Protein AF-A0A227J5F2-F1 (afdb_monomer)

Solvent-accessible surface area (backbone atoms only — not comparable to full-atom values): 7438 Å² total; per-residue (Å²): 90,59,88,78,66,76,40,94,78,80,90,76,58,46,24,63,46,44,54,43,28,73,79,34,73,85,58,79,86,76,81,52,94,84,33,39,87,37,82,82,90,75,93,79,80,63,89,84,54,90,52,57,71,57,52,52,52,48,53,56,53,54,69,33,40,68,48,22,30,45,45,26,74,76,44,28,42,64,47,95,41,67,66,6,45,70,70,44,56,69,70,61,63,66,28,53,66,42,43,61,49,78,65,53,60,68,47,27,47,68,79,70,89,76,60,76,89,67,67,126

Organism: Vibrio parahaemolyticus (NCBI:txid670)

Sequence (120 aa):
PYVSGETSVGMQWNGNAFQGQVEMPELKFVMPEEGAVLWMDNFTIPSGSKNKTLAHKFINFMYQSENQAEIVTSLGYASATNAGRDKLPEELKNNRTIFPSSEDMKKGEFINDVGAETLA

Structure (mmCIF, N/CA/C/O backbone):
data_AF-A0A227J5F2-F1
#
_entry.id   AF-A0A227J5F2-F1
#
loop_
_atom_site.group_PDB
_atom_site.id
_atom_site.type_symbol
_atom_site.label_atom_id
_atom_site.label_alt_id
_atom_site.label_comp_id
_atom_site.label_asym_id
_atom_site.label_entity_id
_atom_site.label_seq_id
_atom_site.pdbx_PDB_ins_code
_atom_site.Cartn_x
_atom_site.Cartn_y
_atom_site.Cartn_z
_atom_site.occupancy
_atom_site.B_iso_or_equiv
_atom_site.auth_seq_id
_atom_site.auth_comp_id
_atom_site.auth_asym_id
_atom_site.auth_atom_id
_atom_site.pdbx_PDB_model_num
ATOM 1 N N . PRO A 1 1 ? -2.365 -16.330 -10.638 1.00 84.62 1 PRO A N 1
ATOM 2 C CA . PRO A 1 1 ? -2.316 -16.568 -12.096 1.00 84.62 1 PRO A CA 1
ATOM 3 C C . PRO A 1 1 ? -0.936 -16.301 -12.728 1.00 84.62 1 PRO A C 1
ATOM 5 O O . PRO A 1 1 ? -0.551 -17.038 -13.625 1.00 84.62 1 PRO A O 1
ATOM 8 N N . TYR A 1 2 ? -0.186 -15.280 -12.281 1.00 94.56 2 TYR A N 1
ATOM 9 C CA . TYR A 1 2 ? 1.148 -14.984 -12.831 1.00 94.56 2 TYR A CA 1
ATOM 10 C C . TYR A 1 2 ? 2.201 -16.015 -12.393 1.00 94.56 2 TYR A C 1
ATOM 12 O O . TYR A 1 2 ? 2.802 -16.662 -13.239 1.00 94.56 2 TYR A O 1
ATOM 20 N N . VAL A 1 3 ? 2.355 -16.238 -11.079 1.00 94.69 3 VAL A N 1
ATOM 21 C CA . VAL A 1 3 ? 3.319 -17.210 -10.515 1.00 94.69 3 VAL A CA 1
ATOM 22 C C . VAL A 1 3 ? 3.021 -18.650 -10.957 1.00 94.69 3 VAL A C 1
ATOM 24 O O . VAL A 1 3 ? 3.930 -19.433 -11.201 1.00 94.69 3 VAL A O 1
ATOM 27 N N . SER A 1 4 ? 1.741 -19.000 -11.121 1.00 94.56 4 SER A N 1
ATOM 28 C CA . SER A 1 4 ? 1.310 -20.311 -11.626 1.00 94.56 4 SER A CA 1
ATOM 29 C C . SER A 1 4 ? 1.532 -20.503 -13.134 1.00 94.56 4 SER A C 1
ATOM 31 O O . SER A 1 4 ? 1.317 -21.603 -13.636 1.00 94.56 4 SER A O 1
ATOM 33 N N . GLY A 1 5 ? 1.927 -19.458 -13.871 1.00 94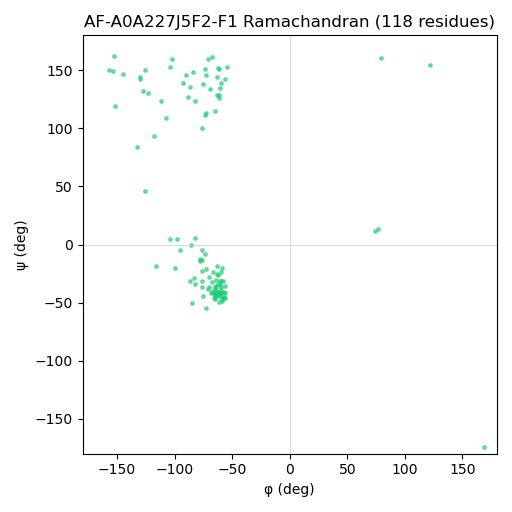.25 5 GLY A N 1
ATOM 34 C CA . GLY A 1 5 ? 2.116 -19.511 -15.323 1.00 94.25 5 GLY A CA 1
ATOM 35 C C . GLY A 1 5 ? 0.819 -19.550 -16.143 1.00 94.25 5 GLY A C 1
ATOM 36 O O . GLY A 1 5 ? 0.864 -19.795 -17.345 1.00 94.25 5 GLY A O 1
ATOM 37 N N . GLU A 1 6 ? -0.339 -19.300 -15.529 1.00 96.12 6 GLU A N 1
ATOM 38 C CA . GLU A 1 6 ? -1.648 -19.303 -16.206 1.00 96.12 6 GLU A CA 1
ATOM 39 C C . GLU A 1 6 ? -1.881 -18.040 -17.049 1.00 96.12 6 GLU A C 1
ATOM 41 O O . GLU A 1 6 ? -2.698 -18.045 -17.967 1.00 96.12 6 GLU A O 1
ATOM 46 N N . THR A 1 7 ? -1.183 -16.944 -16.738 1.00 95.06 7 THR A N 1
ATOM 47 C CA . THR A 1 7 ? -1.206 -15.710 -17.530 1.00 95.06 7 THR A CA 1
ATOM 48 C C . THR A 1 7 ? 0.155 -15.021 -17.526 1.00 95.06 7 THR A C 1
ATOM 50 O O . THR A 1 7 ? 0.879 -15.055 -16.531 1.00 95.06 7 THR A O 1
ATOM 53 N N .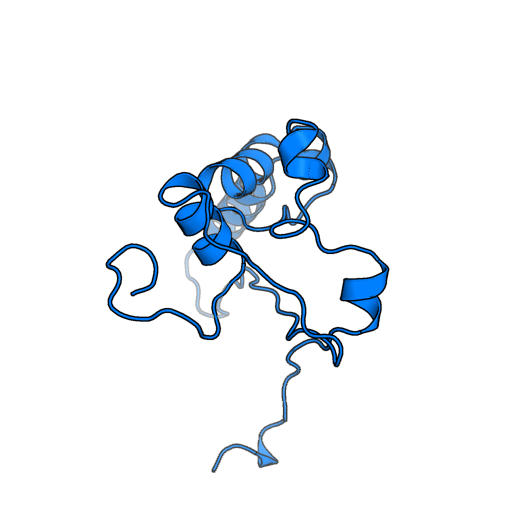 SER A 1 8 ? 0.490 -14.360 -18.635 1.00 94.25 8 SER A N 1
ATOM 54 C CA . SER A 1 8 ? 1.771 -13.666 -18.820 1.00 94.25 8 SER A CA 1
ATOM 55 C C . SER A 1 8 ? 1.691 -12.153 -18.600 1.00 94.25 8 SER A C 1
ATOM 57 O O . SER A 1 8 ? 2.717 -11.518 -18.380 1.00 94.25 8 SER A O 1
ATOM 59 N N . VAL A 1 9 ? 0.496 -11.559 -18.679 1.00 96.75 9 VAL A N 1
ATOM 60 C CA . VAL A 1 9 ? 0.289 -10.109 -18.547 1.00 96.75 9 VAL A CA 1
ATOM 61 C C . VAL A 1 9 ? -1.120 -9.815 -18.044 1.00 96.75 9 VAL A C 1
ATOM 63 O O . VAL A 1 9 ? -2.060 -10.563 -18.313 1.00 96.75 9 VAL A O 1
ATOM 66 N N . GLY A 1 10 ? -1.270 -8.725 -17.300 1.00 95.88 10 GLY A N 1
ATOM 67 C CA . GLY A 1 10 ? -2.562 -8.252 -16.829 1.00 95.88 10 GLY A CA 1
ATOM 68 C C . GLY A 1 10 ? -2.417 -7.163 -15.776 1.00 95.88 10 GLY A C 1
ATOM 69 O O . GLY A 1 10 ? -1.317 -6.697 -15.480 1.00 95.88 10 GLY A O 1
ATOM 70 N N . MET A 1 11 ? -3.552 -6.762 -15.212 1.00 96.69 11 MET A N 1
ATOM 71 C CA . MET A 1 11 ? -3.600 -5.808 -14.109 1.00 96.69 11 MET A CA 1
ATOM 72 C C . MET A 1 11 ? -3.391 -6.526 -12.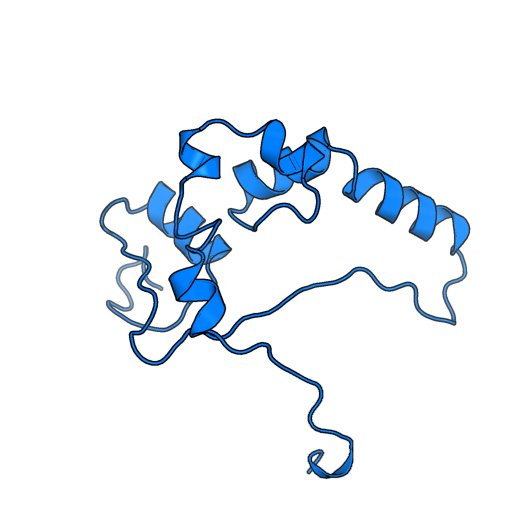773 1.00 96.69 11 MET A C 1
ATOM 74 O O . MET A 1 11 ? -3.768 -7.691 -12.607 1.00 96.69 11 MET A O 1
ATOM 78 N N . GLN A 1 12 ? -2.786 -5.831 -11.814 1.00 95.94 12 GLN A N 1
ATOM 79 C CA . GLN A 1 12 ? -2.613 -6.330 -10.454 1.00 95.94 12 GLN A CA 1
ATOM 80 C C . GLN A 1 12 ? -2.433 -5.165 -9.475 1.00 95.94 12 GLN A C 1
ATOM 82 O O . GLN A 1 12 ? -1.890 -4.127 -9.849 1.00 95.94 12 GLN A O 1
ATOM 87 N N . TRP A 1 13 ? -2.860 -5.338 -8.224 1.00 96.88 13 TRP A N 1
ATOM 88 C CA . TRP A 1 13 ? -2.513 -4.417 -7.145 1.00 96.88 13 TRP A CA 1
ATOM 89 C C . TRP A 1 13 ? -1.054 -4.579 -6.736 1.00 96.88 13 TRP A C 1
ATOM 91 O O . TRP A 1 13 ? -0.490 -5.674 -6.756 1.00 96.88 13 TRP A O 1
ATOM 101 N N . ASN A 1 14 ? -0.434 -3.473 -6.345 1.00 96.38 14 ASN A N 1
ATOM 102 C CA . ASN A 1 14 ? 1.004 -3.419 -6.139 1.00 96.38 14 ASN A CA 1
ATOM 103 C C . ASN A 1 14 ? 1.500 -4.332 -5.002 1.00 96.38 14 ASN A C 1
ATOM 105 O O . ASN A 1 14 ? 2.550 -4.942 -5.162 1.00 96.38 14 ASN A O 1
ATOM 109 N N . GLY A 1 15 ? 0.748 -4.506 -3.908 1.00 96.31 15 GLY A N 1
ATOM 110 C CA . GLY A 1 15 ? 1.132 -5.437 -2.837 1.00 96.31 15 GLY A CA 1
ATOM 111 C C . GLY A 1 15 ? 1.142 -6.900 -3.298 1.00 96.31 15 GLY A C 1
ATOM 112 O O . GLY A 1 15 ? 2.103 -7.628 -3.061 1.00 96.31 15 GLY A O 1
ATOM 113 N N . ASN A 1 16 ? 0.132 -7.323 -4.066 1.00 96.06 16 ASN A N 1
ATOM 114 C CA . ASN A 1 16 ? 0.112 -8.653 -4.687 1.00 96.06 16 ASN A CA 1
ATOM 115 C C . ASN A 1 16 ? 1.233 -8.825 -5.721 1.00 96.06 16 ASN A C 1
ATOM 117 O O . ASN A 1 16 ? 1.803 -9.909 -5.833 1.00 96.06 16 ASN A O 1
ATOM 121 N N . ALA A 1 17 ? 1.555 -7.771 -6.477 1.00 96.25 17 ALA A N 1
ATOM 122 C CA . ALA A 1 17 ? 2.686 -7.789 -7.397 1.00 96.25 17 ALA A CA 1
ATOM 123 C C . ALA A 1 17 ? 4.016 -7.926 -6.642 1.00 96.25 17 ALA A C 1
ATOM 125 O O . ALA A 1 17 ? 4.835 -8.746 -7.036 1.00 96.25 17 ALA A O 1
ATOM 126 N N . PHE A 1 18 ? 4.201 -7.201 -5.535 1.00 96.62 18 PHE A N 1
ATOM 127 C CA . PHE A 1 18 ? 5.377 -7.314 -4.672 1.00 96.62 18 PHE A CA 1
ATOM 128 C C . PHE A 1 18 ? 5.544 -8.735 -4.118 1.00 96.62 18 PHE A C 1
ATOM 130 O O . PHE A 1 18 ? 6.615 -9.316 -4.253 1.00 96.62 18 PHE A O 1
ATOM 137 N N . GLN A 1 19 ? 4.483 -9.340 -3.574 1.00 95.69 19 GLN A N 1
ATOM 138 C CA . GLN A 1 19 ? 4.532 -10.735 -3.113 1.00 95.69 19 GLN A CA 1
ATOM 139 C C . GLN A 1 19 ? 4.857 -11.699 -4.261 1.00 95.69 19 GLN A C 1
ATOM 141 O O . GLN A 1 19 ? 5.703 -12.578 -4.121 1.00 95.69 19 GLN A O 1
ATOM 146 N N . GLY A 1 20 ? 4.257 -11.482 -5.434 1.00 95.94 20 GLY A N 1
ATOM 147 C CA . GLY A 1 20 ? 4.589 -12.243 -6.635 1.00 95.94 20 GLY A CA 1
ATOM 148 C C . GLY A 1 20 ? 6.054 -12.098 -7.056 1.00 95.94 20 GLY A C 1
ATOM 149 O O . GLY A 1 20 ? 6.635 -13.069 -7.516 1.00 95.94 20 GLY A O 1
ATOM 150 N N . GLN A 1 21 ? 6.669 -10.926 -6.866 1.00 95.44 21 GLN A N 1
ATOM 151 C CA . GLN A 1 21 ? 8.091 -10.682 -7.145 1.00 95.44 21 GLN A CA 1
ATOM 152 C C . GLN A 1 21 ? 9.026 -11.394 -6.161 1.00 95.44 21 GLN A C 1
ATOM 154 O O . GLN A 1 21 ? 10.148 -11.727 -6.531 1.00 95.44 21 GLN A O 1
ATOM 159 N N . VAL A 1 22 ? 8.577 -11.648 -4.927 1.00 93.44 22 VAL A N 1
ATOM 160 C CA . VAL A 1 22 ? 9.331 -12.457 -3.955 1.00 93.44 22 VAL A CA 1
ATOM 161 C C . VAL A 1 22 ? 9.400 -13.919 -4.406 1.00 93.44 22 VAL A C 1
ATOM 163 O O . VAL A 1 22 ? 10.454 -14.542 -4.299 1.00 93.44 22 VAL A O 1
ATOM 166 N N . GLU A 1 23 ? 8.302 -14.464 -4.934 1.00 94.81 23 GLU A N 1
ATOM 167 C CA . GLU A 1 23 ? 8.242 -15.853 -5.416 1.00 94.81 23 GLU A CA 1
ATOM 168 C C . GLU A 1 23 ? 8.798 -16.028 -6.839 1.00 94.81 23 GLU A C 1
ATOM 170 O O . GLU A 1 23 ? 9.390 -17.059 -7.153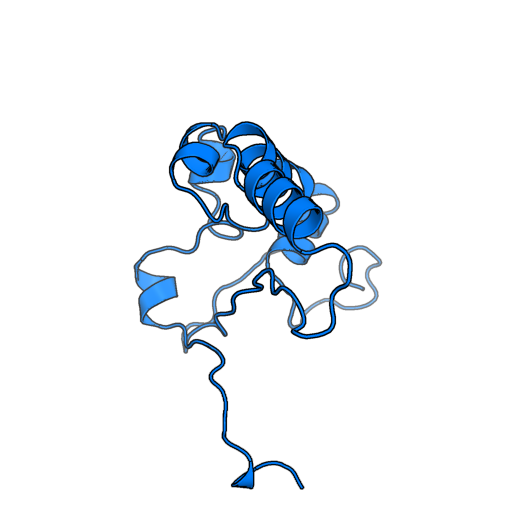 1.00 94.81 23 GLU A O 1
ATOM 175 N N . MET A 1 24 ? 8.620 -15.020 -7.694 1.00 95.94 24 MET A N 1
ATOM 176 C CA . MET A 1 24 ? 8.995 -15.010 -9.109 1.00 95.94 24 MET A CA 1
ATOM 177 C C . MET A 1 24 ? 9.740 -13.700 -9.436 1.00 95.94 24 MET A C 1
ATOM 179 O O . MET A 1 24 ? 9.116 -12.736 -9.895 1.00 95.94 24 MET A O 1
ATOM 183 N N . PRO A 1 25 ? 11.065 -13.623 -9.193 1.00 94.62 25 PRO A N 1
ATOM 184 C CA . PRO A 1 25 ? 11.856 -12.389 -9.324 1.00 94.62 25 PRO A CA 1
ATOM 185 C C . PRO A 1 25 ? 11.855 -11.744 -10.718 1.00 94.62 25 PRO A C 1
ATOM 187 O O . PRO A 1 25 ? 12.152 -10.559 -10.863 1.00 94.62 25 PRO A O 1
ATOM 190 N N . GLU A 1 26 ? 11.528 -12.503 -11.761 1.00 94.69 26 GLU A N 1
ATOM 191 C CA . GLU A 1 26 ? 11.364 -12.020 -13.130 1.00 94.69 26 GLU A CA 1
ATOM 192 C C . GLU A 1 26 ? 10.040 -11.276 -13.371 1.00 94.69 26 GLU A C 1
ATOM 194 O O . GLU A 1 26 ? 9.903 -10.604 -14.400 1.00 94.69 26 GLU A O 1
ATOM 199 N N . LEU A 1 27 ? 9.073 -11.361 -12.445 1.00 96.19 27 LEU A N 1
ATOM 200 C CA . LEU A 1 27 ? 7.814 -10.626 -12.525 1.00 96.19 27 LEU A CA 1
ATOM 201 C C . LEU A 1 27 ? 8.083 -9.119 -12.474 1.00 96.19 27 LEU A C 1
ATOM 203 O O . LEU A 1 27 ? 8.733 -8.597 -11.566 1.00 96.19 27 LEU A O 1
ATOM 207 N N . LYS A 1 28 ? 7.529 -8.380 -13.432 1.00 95.62 28 LYS A N 1
ATOM 208 C CA . LYS A 1 28 ? 7.679 -6.924 -13.491 1.00 95.62 28 LYS A CA 1
ATOM 209 C C . LYS A 1 28 ? 6.351 -6.245 -13.218 1.00 95.62 28 LYS A C 1
ATOM 211 O O . LYS A 1 28 ? 5.381 -6.467 -13.936 1.00 95.62 28 LYS A O 1
ATOM 216 N N . PHE A 1 29 ? 6.342 -5.372 -12.217 1.00 95.81 29 PHE A N 1
ATOM 217 C CA . PHE A 1 29 ? 5.292 -4.380 -12.048 1.00 95.81 29 PHE A CA 1
ATOM 218 C C . PHE A 1 29 ? 5.667 -3.116 -12.825 1.00 95.81 29 PHE A C 1
ATOM 220 O O . PHE A 1 29 ? 6.774 -2.593 -12.676 1.00 95.81 29 PHE A O 1
ATOM 227 N N . VAL A 1 30 ? 4.766 -2.646 -13.683 1.00 95.19 30 VAL A N 1
ATOM 228 C CA . VAL A 1 30 ? 5.013 -1.517 -14.586 1.00 95.19 30 VAL A CA 1
ATOM 229 C C . VAL A 1 30 ? 3.962 -0.447 -14.332 1.00 95.19 30 VAL A C 1
ATOM 231 O O . VAL A 1 30 ? 2.772 -0.747 -14.307 1.00 95.19 30 VAL A O 1
ATOM 234 N N . MET A 1 31 ? 4.408 0.798 -14.163 1.00 95.06 31 MET A N 1
ATOM 235 C CA . MET A 1 31 ? 3.520 1.962 -14.165 1.00 95.06 31 MET A CA 1
ATOM 236 C C . MET A 1 31 ? 3.238 2.363 -15.620 1.00 95.06 31 MET A C 1
ATOM 238 O O . MET A 1 31 ? 4.211 2.592 -16.346 1.00 95.06 31 MET A O 1
ATOM 242 N N . PRO A 1 32 ? 1.966 2.434 -16.057 1.00 95.75 32 PRO A N 1
ATOM 243 C CA . PRO A 1 32 ? 1.615 2.857 -17.414 1.00 95.75 32 PRO A CA 1
ATOM 244 C C . PRO A 1 32 ? 2.060 4.293 -17.710 1.00 95.75 32 PRO A C 1
ATOM 246 O O . PRO A 1 32 ? 2.130 5.128 -16.805 1.00 95.75 32 PRO A O 1
ATOM 249 N N . GLU A 1 33 ? 2.341 4.594 -18.979 1.00 95.38 33 GLU A N 1
ATOM 250 C CA . GLU A 1 33 ? 2.783 5.932 -19.399 1.00 95.38 33 GLU A CA 1
ATOM 251 C C . GLU A 1 33 ? 1.670 6.976 -19.249 1.00 95.38 33 GLU A C 1
ATOM 253 O O . GLU A 1 33 ? 1.943 8.136 -18.931 1.00 95.38 33 GLU A O 1
ATOM 258 N N . GLU A 1 34 ? 0.425 6.537 -19.430 1.00 96.12 34 GLU A N 1
ATOM 259 C CA . GLU A 1 34 ? -0.802 7.321 -19.327 1.00 96.12 34 GLU A CA 1
ATOM 260 C C . GLU A 1 34 ? -1.158 7.686 -17.881 1.00 96.12 34 GLU A C 1
ATOM 262 O O . GLU A 1 34 ? -1.889 8.647 -17.661 1.00 96.12 34 GLU A O 1
ATOM 267 N N . GLY A 1 35 ? -0.632 6.943 -16.904 1.00 96.50 35 GLY A N 1
ATOM 268 C CA . GLY A 1 35 ? -0.986 7.065 -15.493 1.00 96.50 35 GLY A CA 1
ATOM 269 C C . GLY A 1 35 ? -1.526 5.769 -14.895 1.00 96.50 35 GLY A C 1
ATOM 270 O O . GLY A 1 35 ? -2.044 4.894 -15.587 1.00 96.50 35 GLY A O 1
ATOM 271 N N . ALA A 1 36 ? -1.377 5.634 -13.578 1.00 95.88 36 ALA A N 1
ATOM 272 C CA . ALA A 1 36 ? -1.871 4.491 -12.817 1.00 95.88 36 ALA A CA 1
ATOM 273 C C . ALA A 1 36 ? -3.137 4.848 -12.031 1.00 95.88 36 ALA A C 1
ATOM 275 O O . ALA A 1 36 ? -3.322 5.984 -11.597 1.00 95.88 36 ALA A O 1
ATOM 276 N N . VAL A 1 37 ? -3.973 3.845 -11.773 1.00 96.56 37 VAL A N 1
ATOM 277 C CA . VAL A 1 37 ? -5.088 3.984 -10.834 1.00 96.56 37 VAL A CA 1
ATOM 278 C C . VAL A 1 37 ? -4.531 4.030 -9.411 1.00 96.56 37 VAL A C 1
ATOM 280 O O . VAL A 1 37 ? -3.974 3.046 -8.919 1.00 96.56 37 VAL A O 1
ATOM 283 N N . LEU A 1 38 ? -4.678 5.176 -8.756 1.00 96.25 38 LEU A N 1
ATOM 284 C CA . LEU A 1 38 ? -4.336 5.395 -7.357 1.00 96.25 38 LEU A CA 1
ATOM 285 C C . LEU A 1 38 ? -5.547 5.080 -6.475 1.00 96.25 38 LEU A C 1
ATOM 287 O O . LEU A 1 38 ? -6.703 5.297 -6.843 1.00 96.25 38 LEU A O 1
ATOM 291 N N . TRP A 1 39 ? -5.285 4.554 -5.288 1.00 95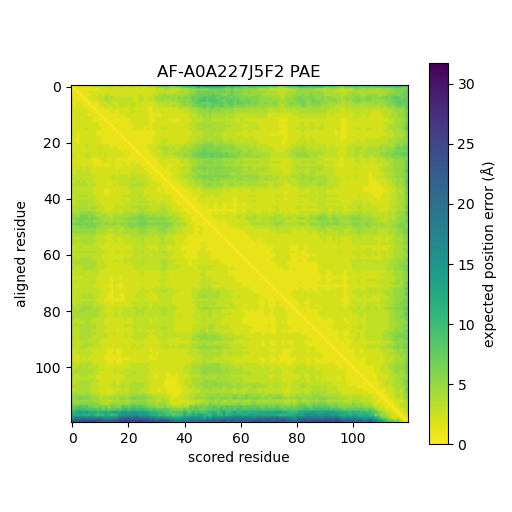.81 39 TRP A N 1
ATOM 292 C CA . TRP A 1 39 ? -6.321 4.073 -4.384 1.00 95.81 39 TRP A CA 1
ATOM 293 C C . TRP A 1 39 ? -5.845 4.169 -2.934 1.00 95.81 39 TRP A C 1
ATOM 295 O O . TRP A 1 39 ? -4.651 4.322 -2.666 1.00 95.81 39 TRP A O 1
ATOM 305 N N . MET A 1 40 ? -6.790 4.123 -1.996 1.00 95.31 40 MET A N 1
ATOM 306 C CA . MET A 1 40 ? -6.493 4.153 -0.568 1.00 95.31 40 MET A CA 1
ATOM 307 C C . MET A 1 40 ? -7.579 3.429 0.223 1.00 95.31 40 MET A C 1
ATOM 309 O O . MET A 1 40 ? -8.731 3.865 0.250 1.00 95.31 40 MET A O 1
ATOM 313 N N . ASP A 1 41 ? -7.187 2.376 0.932 1.00 95.75 41 ASP A N 1
ATOM 314 C CA . ASP A 1 41 ? -8.051 1.717 1.905 1.00 95.75 41 ASP A CA 1
ATOM 315 C C . ASP A 1 41 ? -7.942 2.405 3.265 1.00 95.75 41 ASP A C 1
ATOM 317 O O . ASP A 1 41 ? -6.854 2.736 3.738 1.00 95.75 41 ASP A O 1
ATOM 321 N N . ASN A 1 42 ? -9.088 2.627 3.909 1.00 95.62 42 ASN A N 1
ATOM 322 C CA . ASN A 1 42 ? -9.172 3.358 5.169 1.00 95.62 42 ASN A CA 1
ATOM 323 C C . ASN A 1 42 ? -9.992 2.582 6.195 1.00 95.62 42 ASN A C 1
ATOM 325 O O . ASN A 1 42 ? -11.038 2.009 5.883 1.00 95.62 42 ASN A O 1
ATOM 329 N N . PHE A 1 43 ? -9.569 2.636 7.458 1.00 97.50 43 PHE A N 1
ATOM 330 C CA . PHE A 1 43 ? -10.415 2.173 8.551 1.00 97.50 43 PHE A CA 1
ATOM 331 C C . PHE A 1 43 ? -11.601 3.115 8.748 1.00 97.50 43 PHE A C 1
ATOM 333 O O . PHE A 1 43 ? -11.442 4.330 8.858 1.00 97.50 43 PHE A O 1
ATOM 340 N N . THR A 1 44 ? -12.792 2.540 8.893 1.00 97.56 44 THR A N 1
ATOM 341 C CA . THR A 1 44 ? -13.997 3.266 9.300 1.00 97.56 44 THR A CA 1
ATOM 342 C C . THR A 1 44 ? -14.633 2.594 10.513 1.00 97.56 44 THR A C 1
ATOM 344 O O . THR A 1 44 ? -14.507 1.385 10.719 1.00 97.56 44 THR A O 1
ATOM 347 N N . ILE A 1 45 ? -15.307 3.382 11.355 1.00 98.31 45 ILE A N 1
ATOM 348 C CA . ILE A 1 45 ? -16.103 2.864 12.472 1.00 98.31 45 ILE A CA 1
ATOM 349 C C . ILE A 1 45 ? -17.578 3.046 12.105 1.00 98.31 45 ILE A C 1
ATOM 351 O O . ILE A 1 45 ? -18.063 4.181 12.127 1.00 98.31 45 ILE A O 1
ATOM 355 N N . PRO A 1 46 ? -18.317 1.962 11.807 1.00 97.62 46 PRO A N 1
ATOM 356 C CA . PRO A 1 46 ? -19.739 2.057 11.505 1.00 97.62 46 PRO A CA 1
ATOM 357 C C . PRO A 1 46 ? -20.521 2.731 12.638 1.00 97.62 46 PRO A C 1
ATOM 359 O O . PRO A 1 46 ? -20.270 2.485 13.824 1.00 97.62 46 PRO A O 1
ATOM 362 N N . SER A 1 47 ? -21.514 3.550 12.283 1.00 97.56 47 SER A N 1
ATOM 363 C CA . SER A 1 47 ? -22.302 4.345 13.238 1.00 97.56 47 SER A CA 1
ATOM 364 C C . SER A 1 47 ? -22.973 3.488 14.322 1.00 97.56 47 SER A C 1
ATOM 366 O O . SER A 1 47 ? -23.002 3.893 15.490 1.00 97.56 47 SER A O 1
ATOM 368 N N . GLY A 1 48 ? -23.422 2.283 13.951 1.00 97.69 48 GLY A N 1
ATOM 369 C CA . GLY A 1 48 ? -24.039 1.280 14.825 1.00 97.69 48 GLY A CA 1
ATOM 370 C C . GLY A 1 48 ? -23.068 0.396 15.618 1.00 97.69 48 GLY A C 1
ATOM 371 O O . GLY A 1 48 ? -23.512 -0.541 16.282 1.00 97.69 48 GLY A O 1
ATOM 372 N N . SER A 1 49 ? -21.754 0.646 15.566 1.00 97.69 49 SER A N 1
ATOM 373 C CA . SER A 1 49 ? -20.784 -0.145 16.331 1.00 97.69 49 SER A CA 1
ATOM 374 C C . SER A 1 49 ? -21.043 -0.035 17.836 1.00 97.69 49 SER A C 1
ATOM 376 O O . SER A 1 49 ? -21.068 1.061 18.400 1.00 97.69 49 SER A O 1
ATOM 378 N N . LYS A 1 50 ? -21.186 -1.188 18.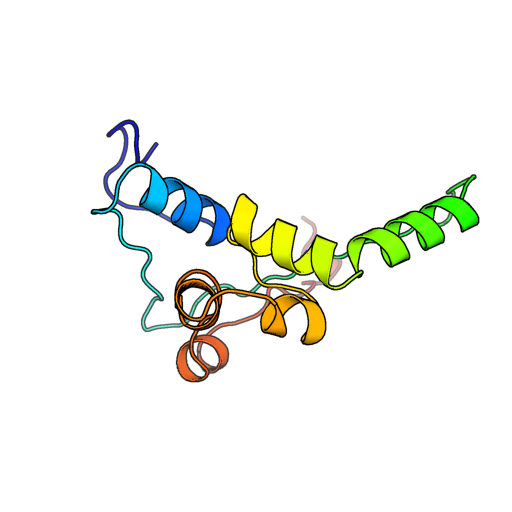499 1.00 98.19 50 LYS A N 1
ATOM 379 C CA . LYS A 1 50 ? -21.367 -1.286 19.958 1.00 98.19 50 LYS A CA 1
ATOM 380 C C . LYS A 1 50 ? -20.058 -1.108 20.737 1.00 98.19 50 LYS A C 1
ATOM 382 O O . LYS A 1 50 ? -20.097 -0.877 21.937 1.00 98.19 50 LYS A O 1
ATOM 387 N N . ASN A 1 51 ? -18.908 -1.182 20.059 1.00 97.94 51 ASN A N 1
ATOM 388 C CA . ASN A 1 51 ? -17.577 -1.219 20.673 1.00 97.94 51 ASN A CA 1
ATOM 389 C C . ASN A 1 51 ? -16.645 -0.124 20.119 1.00 97.94 51 ASN A C 1
ATOM 391 O O . ASN A 1 51 ? -15.486 -0.388 19.797 1.00 97.94 51 ASN A O 1
ATOM 395 N N . LYS A 1 52 ? -17.133 1.119 20.003 1.00 98.25 52 LYS A N 1
ATOM 396 C CA . LYS A 1 52 ? -16.380 2.243 19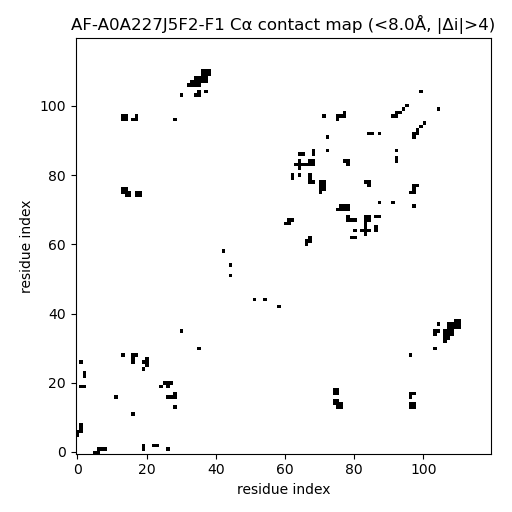.399 1.00 98.25 52 LYS A CA 1
ATOM 397 C C . LYS A 1 52 ? -15.031 2.497 20.075 1.00 98.25 52 LYS A C 1
ATOM 399 O O . LYS A 1 52 ? -14.029 2.675 19.392 1.00 98.25 52 LYS A O 1
ATOM 404 N N . THR A 1 53 ? -14.978 2.433 21.405 1.00 98.38 53 THR A N 1
ATOM 405 C CA . THR A 1 53 ? -13.729 2.603 22.166 1.00 98.38 53 THR A CA 1
ATOM 406 C C . THR A 1 53 ? -12.674 1.564 21.788 1.00 98.38 53 THR A C 1
ATOM 408 O O . THR A 1 53 ? -11.504 1.905 21.638 1.00 98.38 53 THR A O 1
ATOM 411 N N . LEU A 1 54 ? -13.068 0.298 21.611 1.00 98.50 54 LEU A N 1
ATOM 412 C CA . LEU A 1 54 ? -12.135 -0.754 21.204 1.00 98.50 54 LEU A CA 1
ATOM 413 C C . LEU A 1 54 ? -11.696 -0.575 19.749 1.00 98.50 54 LEU A C 1
ATOM 415 O O . LEU A 1 54 ? -10.518 -0.745 19.452 1.00 98.50 54 LEU A O 1
ATOM 419 N N . ALA A 1 55 ? -12.610 -0.164 18.868 1.00 98.62 55 ALA A N 1
ATOM 420 C CA . ALA A 1 55 ? -12.280 0.132 17.477 1.00 98.62 55 ALA A CA 1
ATOM 421 C C . ALA A 1 55 ? -11.230 1.256 17.373 1.00 98.62 55 ALA A C 1
ATOM 423 O O . ALA A 1 55 ? -10.239 1.097 16.669 1.00 98.62 55 ALA A O 1
ATOM 424 N N . HIS A 1 56 ? -11.368 2.337 18.151 1.00 98.56 56 HIS A N 1
ATOM 425 C CA . HIS A 1 56 ? -10.339 3.380 18.228 1.00 98.56 56 HIS A CA 1
ATOM 426 C C . HIS A 1 56 ? -8.995 2.854 18.741 1.00 98.56 56 HIS A C 1
ATOM 428 O O . HIS A 1 56 ? -7.956 3.209 18.189 1.00 98.56 56 HIS A O 1
ATOM 434 N 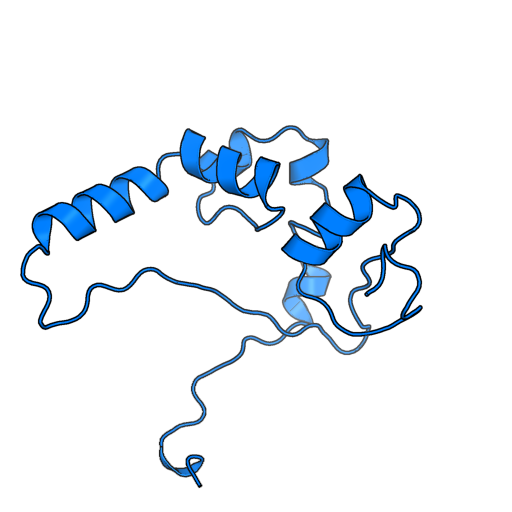N . LYS A 1 57 ? -8.993 1.988 19.764 1.00 98.69 57 LYS A N 1
ATOM 435 C CA . LYS A 1 57 ? -7.755 1.359 20.255 1.00 98.69 57 LYS A CA 1
ATOM 436 C C . LYS A 1 57 ? -7.087 0.502 19.180 1.00 98.69 57 LYS A C 1
ATOM 438 O O . LYS A 1 57 ? -5.869 0.557 19.052 1.00 98.69 57 LYS A O 1
ATOM 443 N N . PHE A 1 58 ? -7.869 -0.250 18.409 1.00 98.62 58 PHE A N 1
ATOM 444 C CA . PHE A 1 58 ? -7.359 -1.057 17.305 1.00 98.62 58 PHE A CA 1
ATOM 445 C C . PHE A 1 58 ? -6.770 -0.189 16.190 1.00 98.62 58 PHE A C 1
ATOM 447 O O . PHE A 1 58 ? -5.643 -0.429 15.778 1.00 98.62 58 PHE A O 1
ATOM 454 N N . ILE A 1 59 ? -7.472 0.863 15.758 1.00 98.50 59 ILE A N 1
ATOM 455 C CA . ILE A 1 59 ? -6.938 1.803 14.761 1.00 98.50 59 ILE A CA 1
ATOM 456 C C . ILE A 1 59 ? -5.635 2.422 15.280 1.00 98.50 59 ILE A C 1
ATOM 458 O O . ILE A 1 59 ? -4.624 2.390 14.589 1.00 98.50 59 ILE A O 1
ATOM 462 N N . ASN A 1 60 ? -5.601 2.893 16.529 1.00 98.31 60 ASN A N 1
ATOM 463 C CA . ASN A 1 60 ? -4.376 3.436 17.116 1.00 98.31 60 ASN A CA 1
ATOM 464 C C . ASN A 1 60 ? -3.231 2.410 17.149 1.00 98.31 60 ASN A C 1
ATOM 466 O O . ASN A 1 60 ? -2.085 2.772 16.901 1.00 98.31 60 ASN A O 1
ATOM 470 N N . PHE A 1 61 ? -3.532 1.141 17.441 1.00 98.44 61 PHE A N 1
ATOM 471 C CA . PHE A 1 61 ? -2.563 0.050 17.361 1.00 98.44 61 PHE A CA 1
ATOM 472 C C . PHE A 1 61 ? -2.044 -0.122 15.928 1.00 98.44 61 PHE A C 1
ATOM 474 O O . PHE A 1 61 ? -0.835 -0.109 15.727 1.00 98.44 61 PHE A O 1
ATOM 481 N N . MET A 1 62 ? -2.919 -0.197 14.924 1.00 98.25 62 MET A N 1
ATOM 482 C CA . MET A 1 62 ? -2.514 -0.368 13.523 1.00 98.25 62 MET A CA 1
ATOM 483 C C . MET A 1 62 ? -1.617 0.767 13.017 1.00 98.25 62 MET A C 1
ATOM 485 O O . MET A 1 62 ? -0.744 0.517 12.194 1.00 98.25 62 MET A O 1
ATOM 489 N N . TYR A 1 63 ? -1.784 1.993 13.523 1.00 97.56 63 TYR A N 1
ATOM 490 C CA . TYR A 1 63 ? -0.976 3.162 13.144 1.00 97.56 63 TYR A CA 1
ATOM 491 C C . TYR A 1 63 ? 0.342 3.312 13.927 1.00 97.56 63 TYR A C 1
ATOM 493 O O . TYR A 1 63 ? 1.091 4.255 13.670 1.00 97.56 63 TYR A O 1
ATOM 501 N N . GLN A 1 64 ? 0.661 2.411 14.865 1.00 98.62 64 GLN A N 1
ATOM 502 C CA . GLN A 1 64 ? 1.985 2.411 15.500 1.00 98.62 64 GLN A CA 1
ATOM 503 C C . GLN A 1 64 ? 3.078 2.129 14.461 1.00 98.62 64 GLN A C 1
ATOM 505 O O . GLN A 1 64 ? 2.880 1.342 13.535 1.00 98.62 64 GLN A O 1
ATOM 510 N N . SER A 1 65 ? 4.242 2.764 14.623 1.00 98.25 65 SER A N 1
ATOM 511 C CA . SER A 1 65 ? 5.318 2.747 13.620 1.00 98.25 65 SER A CA 1
ATOM 512 C C . SER A 1 65 ? 5.795 1.338 13.247 1.00 98.25 65 SER A C 1
ATOM 514 O O . SER A 1 65 ? 6.012 1.043 12.079 1.00 98.25 65 SER A O 1
ATOM 516 N N . GLU A 1 66 ? 5.914 0.454 14.233 1.00 98.25 66 GLU A N 1
ATOM 517 C CA . GLU A 1 66 ? 6.329 -0.939 14.091 1.00 98.25 66 GLU A CA 1
ATOM 518 C C . GLU A 1 66 ? 5.301 -1.729 13.284 1.00 98.25 66 GLU A C 1
ATOM 520 O O . GLU A 1 66 ? 5.664 -2.459 12.370 1.00 98.25 66 GLU A O 1
ATOM 525 N N . ASN A 1 67 ? 4.015 -1.525 13.573 1.00 98.38 67 ASN A N 1
ATOM 526 C CA . ASN A 1 67 ? 2.926 -2.216 12.889 1.00 98.38 67 ASN A CA 1
ATOM 527 C C . ASN A 1 67 ? 2.775 -1.731 11.443 1.00 98.38 67 ASN A C 1
ATOM 529 O O . ASN A 1 67 ? 2.509 -2.523 10.546 1.00 98.38 67 ASN A O 1
ATOM 533 N N . GLN A 1 68 ? 2.993 -0.439 11.195 1.00 98.31 68 GLN A N 1
ATOM 534 C CA . GLN A 1 68 ? 3.027 0.105 9.840 1.00 98.31 68 GLN A CA 1
ATOM 535 C C . GLN A 1 68 ? 4.213 -0.437 9.034 1.00 98.31 68 GLN A C 1
ATOM 537 O O . GLN A 1 68 ? 4.034 -0.803 7.876 1.00 98.31 68 GLN A O 1
ATOM 542 N N . ALA A 1 69 ? 5.401 -0.542 9.636 1.00 98.38 69 ALA A N 1
ATOM 543 C CA . ALA A 1 69 ? 6.563 -1.149 8.985 1.00 98.38 69 ALA A CA 1
ATOM 544 C C . ALA A 1 69 ? 6.350 -2.643 8.680 1.00 98.38 69 ALA A C 1
ATOM 546 O O . ALA A 1 69 ? 6.731 -3.121 7.609 1.00 98.38 69 ALA A O 1
ATOM 547 N N . GLU A 1 70 ? 5.699 -3.362 9.596 1.00 98.00 70 GLU A N 1
ATOM 548 C CA . GLU A 1 70 ? 5.327 -4.767 9.425 1.00 98.00 70 GLU A CA 1
ATOM 549 C C . GLU A 1 70 ? 4.364 -4.957 8.247 1.00 98.00 70 GLU A C 1
ATOM 551 O O . GLU A 1 70 ? 4.587 -5.825 7.408 1.00 98.00 70 GLU A O 1
ATOM 556 N N . ILE A 1 71 ? 3.343 -4.099 8.112 1.00 97.19 71 ILE A N 1
ATOM 557 C CA . ILE A 1 71 ? 2.418 -4.131 6.966 1.00 97.19 71 ILE A CA 1
ATOM 558 C C . ILE A 1 71 ? 3.180 -4.017 5.644 1.00 97.19 71 ILE A C 1
ATOM 560 O O . ILE A 1 71 ? 2.922 -4.794 4.723 1.00 97.19 71 ILE A O 1
ATOM 564 N N . VAL A 1 72 ? 4.132 -3.084 5.541 1.00 97.88 72 VAL A N 1
ATOM 565 C CA . VAL A 1 72 ? 4.900 -2.920 4.299 1.00 97.88 72 VAL A CA 1
ATOM 566 C C . VAL A 1 72 ? 5.769 -4.141 4.025 1.00 97.88 72 VAL A C 1
ATOM 568 O O . VAL A 1 72 ? 5.783 -4.639 2.904 1.00 97.88 72 VAL A O 1
ATOM 571 N N . THR A 1 73 ? 6.475 -4.632 5.042 1.00 96.81 73 THR A N 1
ATOM 572 C CA . THR A 1 73 ? 7.419 -5.750 4.902 1.00 96.81 73 THR A CA 1
ATOM 573 C C . THR A 1 73 ? 6.704 -7.040 4.513 1.00 96.81 73 THR A C 1
ATOM 575 O O . THR A 1 73 ? 7.175 -7.767 3.642 1.00 96.81 73 THR A O 1
ATOM 578 N N . SER A 1 74 ? 5.547 -7.296 5.121 1.00 95.31 74 SER A N 1
ATOM 579 C CA . SER A 1 74 ? 4.812 -8.546 4.945 1.00 95.31 74 SER A CA 1
ATOM 580 C C . SER A 1 74 ? 3.867 -8.527 3.746 1.00 95.31 74 SER A C 1
ATOM 582 O O . SER A 1 74 ? 3.645 -9.570 3.137 1.00 95.31 74 SER A O 1
ATOM 584 N N . LEU A 1 75 ? 3.304 -7.368 3.383 1.00 96.25 75 LEU A N 1
ATOM 585 C CA . LEU A 1 75 ? 2.278 -7.291 2.337 1.00 96.25 75 LEU A CA 1
ATOM 586 C C . LEU A 1 75 ? 2.683 -6.484 1.102 1.00 96.25 75 LEU A C 1
ATOM 588 O O . LEU A 1 75 ? 2.040 -6.639 0.066 1.00 96.25 75 LEU A O 1
ATOM 592 N N . GLY A 1 76 ? 3.707 -5.632 1.188 1.00 96.44 76 GLY A N 1
ATOM 593 C CA . GLY A 1 76 ? 4.124 -4.759 0.087 1.00 96.44 76 GLY A CA 1
ATOM 594 C C . GLY A 1 76 ? 3.227 -3.537 -0.139 1.00 96.44 76 GLY A C 1
ATOM 595 O O . GLY A 1 76 ? 3.333 -2.889 -1.178 1.00 96.44 76 GLY A O 1
ATOM 596 N N . TYR A 1 77 ? 2.340 -3.208 0.804 1.00 96.94 77 TYR A N 1
ATOM 597 C CA . TYR A 1 77 ? 1.512 -2.000 0.739 1.00 96.94 77 TYR A CA 1
ATOM 598 C C . TYR A 1 77 ? 2.177 -0.836 1.469 1.00 96.94 77 TYR A C 1
ATOM 600 O O . TYR A 1 77 ? 2.757 -1.018 2.537 1.00 96.94 77 TYR A O 1
ATOM 608 N N . ALA A 1 78 ? 2.108 0.363 0.887 1.00 96.31 78 ALA A N 1
ATOM 609 C CA . ALA A 1 78 ? 2.770 1.545 1.428 1.00 96.31 78 ALA A CA 1
ATOM 610 C C . ALA A 1 78 ? 2.282 1.880 2.849 1.00 96.31 78 ALA A C 1
ATOM 612 O O . ALA A 1 78 ? 1.088 1.845 3.140 1.00 96.31 78 ALA A O 1
ATOM 613 N N . SER A 1 79 ? 3.221 2.257 3.722 1.00 96.75 79 SER A N 1
ATOM 614 C CA . SER A 1 79 ? 2.910 2.722 5.078 1.00 96.75 79 SER A CA 1
ATOM 615 C C . SER A 1 79 ? 2.025 3.969 5.032 1.00 96.75 79 SER A C 1
ATOM 617 O O . SER A 1 79 ? 2.345 4.938 4.343 1.00 96.75 79 SER A O 1
ATOM 619 N N . ALA A 1 80 ? 0.978 3.989 5.855 1.00 95.75 80 ALA A N 1
ATOM 620 C CA . ALA A 1 80 ? 0.114 5.149 6.060 1.00 95.75 80 ALA A CA 1
ATOM 621 C C . ALA A 1 80 ? 0.757 6.228 6.955 1.00 95.75 80 ALA A C 1
ATOM 623 O O . ALA A 1 80 ? 0.179 7.292 7.172 1.00 95.75 80 ALA A O 1
ATOM 624 N N . THR A 1 81 ? 1.946 5.963 7.511 1.00 97.06 81 THR A N 1
ATOM 625 C CA . THR A 1 81 ? 2.681 6.901 8.373 1.00 97.06 81 THR A CA 1
ATOM 626 C C . THR A 1 81 ? 4.133 7.068 7.935 1.00 97.06 81 THR A C 1
ATOM 628 O O . THR A 1 81 ? 4.799 6.101 7.554 1.00 97.06 81 THR A O 1
ATOM 631 N N . ASN A 1 82 ? 4.669 8.283 8.077 1.00 97.50 82 ASN A N 1
ATOM 632 C CA . ASN A 1 82 ? 6.097 8.532 7.854 1.00 97.50 82 ASN A CA 1
ATOM 633 C C . ASN A 1 82 ? 6.958 7.750 8.854 1.00 97.50 82 ASN A C 1
ATOM 635 O O . ASN A 1 82 ? 7.891 7.075 8.446 1.00 97.50 82 ASN A O 1
ATOM 639 N N . ALA A 1 83 ? 6.570 7.724 10.134 1.00 98.06 83 ALA A N 1
ATOM 640 C CA . ALA A 1 83 ? 7.301 6.985 11.166 1.00 98.06 83 ALA A CA 1
ATOM 641 C C . ALA A 1 83 ? 7.396 5.475 10.875 1.00 98.06 83 ALA A C 1
ATOM 643 O O . ALA A 1 83 ? 8.421 4.862 11.161 1.00 98.06 83 ALA A O 1
ATOM 644 N N . GLY A 1 84 ? 6.352 4.869 10.296 1.00 98.00 84 GLY A N 1
ATOM 645 C CA . GLY A 1 84 ? 6.409 3.484 9.826 1.00 98.00 84 GLY A CA 1
ATOM 646 C C . GLY A 1 84 ? 7.337 3.307 8.627 1.00 98.00 84 GLY A C 1
ATOM 647 O O . GLY A 1 84 ? 8.142 2.380 8.609 1.00 98.00 84 GLY A O 1
ATOM 648 N N . ARG A 1 85 ? 7.298 4.234 7.658 1.00 97.75 85 ARG A N 1
ATOM 649 C CA . ARG A 1 85 ? 8.209 4.220 6.503 1.00 97.75 85 ARG A CA 1
ATOM 650 C C . ARG A 1 85 ? 9.670 4.362 6.931 1.00 97.75 85 ARG A C 1
ATOM 652 O O . ARG A 1 85 ? 10.525 3.664 6.394 1.00 97.75 85 ARG A O 1
ATOM 659 N N . ASP A 1 86 ? 9.962 5.220 7.902 1.00 98.00 86 ASP A N 1
ATOM 660 C CA . ASP A 1 86 ? 11.323 5.501 8.371 1.00 98.00 86 ASP A CA 1
ATOM 661 C C . ASP A 1 86 ? 12.010 4.268 8.975 1.00 98.00 86 ASP A C 1
ATOM 663 O O . AS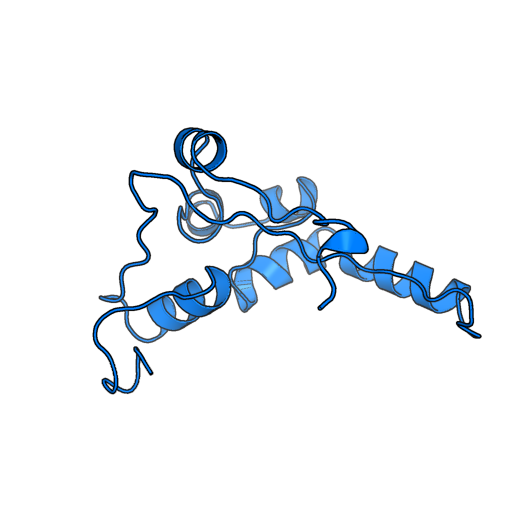P A 1 86 ? 13.236 4.152 8.898 1.00 98.00 86 ASP A O 1
ATOM 667 N N . LYS A 1 87 ? 11.227 3.318 9.504 1.00 98.06 87 LYS A N 1
ATOM 668 C CA . LYS A 1 87 ? 11.713 2.046 10.060 1.00 98.06 87 LYS A CA 1
ATOM 669 C C . LYS A 1 87 ? 12.073 0.990 9.020 1.00 98.06 87 LYS A C 1
ATOM 671 O O . LYS A 1 87 ? 12.690 -0.010 9.376 1.00 98.06 87 LYS A O 1
ATOM 676 N N . LEU A 1 88 ? 11.692 1.187 7.761 1.00 98.19 88 LEU A N 1
ATOM 677 C CA . LEU A 1 88 ? 11.951 0.215 6.705 1.00 98.19 88 LEU A CA 1
ATOM 678 C C . LEU A 1 88 ? 13.431 0.208 6.288 1.00 98.19 88 LEU A C 1
ATOM 680 O O . LEU A 1 88 ? 14.096 1.248 6.341 1.00 98.19 88 LEU A O 1
ATOM 684 N N . PRO A 1 89 ? 13.952 -0.934 5.812 1.00 97.62 89 PRO A N 1
ATOM 685 C CA . PRO A 1 89 ? 15.234 -0.961 5.121 1.00 97.62 89 PRO A CA 1
ATOM 686 C C . PRO A 1 89 ? 15.184 -0.114 3.839 1.00 97.62 89 PRO A C 1
ATOM 688 O O . PRO A 1 89 ? 14.133 0.026 3.206 1.00 97.62 89 PRO A O 1
ATOM 691 N N . GLU A 1 90 ? 16.334 0.427 3.428 1.00 97.50 90 GLU A N 1
ATOM 692 C CA . GLU A 1 90 ? 16.436 1.301 2.247 1.00 97.50 90 GLU A CA 1
ATOM 693 C C . GLU A 1 90 ? 15.954 0.631 0.956 1.00 97.50 90 GLU A C 1
ATOM 695 O O . GLU A 1 90 ? 15.384 1.297 0.094 1.00 97.50 90 GLU A O 1
ATOM 700 N N . GLU A 1 91 ? 16.114 -0.687 0.836 1.00 96.19 91 GLU A N 1
ATOM 701 C CA . GLU A 1 91 ? 15.593 -1.457 -0.295 1.00 96.19 91 GLU A CA 1
ATOM 702 C C . GLU A 1 91 ? 14.073 -1.300 -0.444 1.00 96.19 91 GLU A C 1
ATOM 704 O O . GLU A 1 91 ? 13.587 -1.009 -1.535 1.00 96.19 91 GLU A O 1
ATOM 709 N N . LEU A 1 92 ? 13.319 -1.409 0.656 1.00 97.06 92 LEU A N 1
ATOM 710 C CA . LEU A 1 92 ? 11.863 -1.266 0.625 1.00 97.06 92 LEU A CA 1
ATOM 711 C C . LEU A 1 92 ? 11.436 0.196 0.495 1.00 97.06 92 LEU A C 1
ATOM 713 O O . LEU A 1 92 ? 10.486 0.480 -0.228 1.00 97.06 92 LEU A O 1
ATOM 717 N N . LYS A 1 93 ? 12.148 1.140 1.128 1.00 96.81 93 LYS A N 1
ATOM 718 C CA . LYS A 1 93 ? 11.852 2.584 1.010 1.00 96.81 93 LYS A CA 1
ATOM 719 C C . LYS A 1 93 ? 11.951 3.106 -0.420 1.00 96.81 93 LYS A C 1
ATOM 721 O O . LYS A 1 93 ? 11.235 4.055 -0.756 1.00 96.81 93 LYS A O 1
ATOM 726 N N . ASN A 1 94 ? 12.844 2.506 -1.209 1.00 95.75 94 ASN A N 1
ATOM 727 C CA . ASN A 1 94 ? 13.141 2.872 -2.591 1.00 95.75 94 ASN A CA 1
ATOM 728 C C . ASN A 1 94 ? 12.522 1.899 -3.614 1.00 95.75 94 ASN A C 1
ATOM 730 O O . ASN A 1 94 ? 12.751 2.039 -4.816 1.00 95.75 94 ASN A O 1
ATOM 734 N N . ASN A 1 95 ? 11.725 0.924 -3.167 1.00 96.44 95 ASN A N 1
ATOM 735 C CA . ASN A 1 95 ? 11.036 0.001 -4.058 1.00 96.44 95 ASN A CA 1
ATOM 736 C C . ASN A 1 95 ? 9.867 0.717 -4.754 1.00 96.44 95 ASN A C 1
ATOM 738 O O . ASN A 1 95 ? 8.862 1.029 -4.118 1.00 96.44 95 ASN A O 1
ATOM 742 N N . ARG A 1 96 ? 9.979 0.937 -6.071 1.00 95.50 96 ARG A N 1
ATOM 743 C CA . ARG A 1 96 ? 8.970 1.646 -6.882 1.00 95.50 96 ARG A CA 1
ATOM 744 C C . ARG A 1 96 ? 7.607 0.938 -6.944 1.00 95.50 96 ARG A C 1
ATOM 746 O O . ARG A 1 96 ? 6.602 1.615 -7.140 1.00 95.50 96 ARG A O 1
ATOM 753 N N . THR A 1 97 ? 7.549 -0.387 -6.763 1.00 96.25 97 THR A N 1
ATOM 754 C CA . THR A 1 97 ? 6.278 -1.131 -6.658 1.00 96.25 97 THR A CA 1
ATOM 755 C C . THR A 1 97 ? 5.525 -0.722 -5.389 1.00 96.25 97 THR A C 1
ATOM 757 O O . THR A 1 97 ? 4.310 -0.550 -5.418 1.00 96.25 97 THR A O 1
ATOM 760 N N . ILE A 1 98 ? 6.232 -0.515 -4.275 1.00 97.00 98 ILE A N 1
ATOM 761 C CA . ILE A 1 98 ? 5.625 -0.137 -2.988 1.00 97.00 98 ILE A CA 1
ATOM 762 C C . ILE A 1 98 ? 5.412 1.377 -2.903 1.00 97.00 98 ILE A C 1
ATOM 764 O O . ILE A 1 98 ? 4.323 1.835 -2.566 1.00 97.00 98 ILE A O 1
ATOM 768 N N . PHE A 1 99 ? 6.455 2.150 -3.205 1.00 96.62 99 PHE A N 1
ATOM 769 C CA . PHE A 1 99 ? 6.474 3.608 -3.159 1.00 96.62 99 PHE A CA 1
ATOM 770 C C . PHE A 1 99 ? 6.744 4.158 -4.566 1.00 96.62 99 PHE A C 1
ATOM 772 O O . PHE A 1 99 ? 7.908 4.310 -4.951 1.00 96.62 99 PHE A O 1
ATOM 779 N N . PRO A 1 100 ? 5.688 4.467 -5.340 1.00 95.25 100 PRO A N 1
ATOM 780 C CA . PRO A 1 100 ? 5.818 5.073 -6.659 1.00 95.25 100 PRO A CA 1
ATOM 781 C C . PRO A 1 100 ? 6.641 6.364 -6.622 1.00 95.25 100 PRO A C 1
ATOM 783 O O . PRO A 1 100 ? 6.681 7.075 -5.612 1.00 95.25 100 PRO A O 1
ATOM 786 N N . SER A 1 101 ? 7.282 6.697 -7.741 1.00 95.00 101 SER A N 1
ATOM 787 C CA . SER A 1 101 ? 8.008 7.961 -7.849 1.00 95.00 101 SER A CA 1
ATOM 788 C C . SER A 1 101 ? 7.050 9.155 -7.827 1.00 95.00 101 SER A C 1
ATOM 790 O O . SER A 1 101 ? 5.866 9.042 -8.147 1.00 95.00 101 SER A O 1
ATOM 792 N N . SER A 1 102 ? 7.570 10.347 -7.535 1.00 95.00 102 SER A N 1
ATOM 793 C CA . SER A 1 102 ? 6.779 11.579 -7.625 1.00 95.00 102 SER A CA 1
ATOM 794 C C . SER A 1 102 ? 6.235 11.847 -9.034 1.00 95.00 102 SER A C 1
ATOM 796 O O . SER A 1 102 ? 5.263 12.582 -9.169 1.00 95.00 102 SER A O 1
ATOM 798 N N . GLU A 1 103 ? 6.861 11.304 -10.084 1.00 95.81 103 GLU A N 1
ATOM 799 C CA . GLU A 1 103 ? 6.339 11.389 -11.452 1.00 95.81 103 GLU A CA 1
ATOM 800 C C . GLU A 1 103 ? 5.156 10.436 -11.657 1.00 95.81 103 GLU A C 1
ATOM 802 O O . GLU A 1 103 ? 4.125 10.864 -12.171 1.00 95.81 103 GLU A O 1
ATOM 807 N N . ASP A 1 104 ? 5.267 9.192 -11.180 1.00 96.12 104 ASP A N 1
ATOM 808 C CA . ASP A 1 104 ? 4.171 8.212 -11.222 1.00 96.12 104 ASP A CA 1
ATOM 809 C C . ASP A 1 104 ? 2.931 8.753 -10.503 1.00 96.12 104 ASP A C 1
ATOM 811 O O . ASP A 1 104 ? 1.827 8.724 -11.042 1.00 96.12 104 ASP A O 1
ATOM 815 N N . MET A 1 105 ? 3.131 9.335 -9.315 1.00 95.69 105 MET A N 1
ATOM 816 C CA . MET A 1 105 ? 2.052 9.930 -8.523 1.00 95.69 105 MET A CA 1
ATOM 817 C C . MET A 1 105 ? 1.386 11.126 -9.212 1.00 95.69 105 MET A C 1
ATOM 819 O O . MET A 1 105 ? 0.209 11.370 -8.980 1.00 95.69 105 MET A O 1
ATOM 823 N N . LYS A 1 106 ? 2.115 11.886 -10.041 1.00 96.88 106 LYS A N 1
ATOM 824 C CA . LYS A 1 106 ? 1.554 13.026 -10.791 1.00 96.88 106 LYS A CA 1
ATOM 825 C C . LYS A 1 106 ? 0.719 12.592 -11.991 1.00 96.88 106 LYS A C 1
ATOM 827 O O . LYS A 1 106 ? -0.181 13.328 -12.377 1.00 96.88 106 LYS A O 1
ATOM 832 N N . LYS A 1 107 ? 1.071 11.464 -12.612 1.00 97.19 107 LYS A N 1
ATOM 833 C CA . LYS A 1 107 ? 0.345 10.897 -13.757 1.00 97.19 107 LYS A CA 1
ATOM 834 C C . LYS A 1 107 ? -0.862 10.074 -13.317 1.00 97.19 107 LYS A C 1
ATOM 836 O O . LYS A 1 107 ? -1.816 9.955 -14.070 1.00 97.19 107 LYS A O 1
ATOM 841 N N . GLY A 1 108 ? -0.801 9.474 -12.130 1.00 96.50 108 GLY A N 1
ATOM 842 C CA . GLY A 1 108 ? -1.888 8.663 -11.605 1.00 96.50 108 GLY A CA 1
ATOM 843 C C . GLY A 1 108 ? -3.122 9.464 -11.195 1.00 96.50 108 GLY A C 1
ATOM 844 O O . GLY A 1 108 ? -3.053 10.656 -10.901 1.00 96.50 108 GLY A O 1
ATOM 845 N N . GLU A 1 109 ? -4.251 8.767 -11.126 1.00 97.25 109 GLU A N 1
ATOM 846 C CA . GLU A 1 109 ? -5.548 9.328 -10.752 1.00 97.25 109 GLU A CA 1
ATOM 847 C C . GLU A 1 109 ? -6.170 8.514 -9.618 1.00 97.25 109 GLU A C 1
ATOM 849 O O . GLU A 1 109 ? -6.208 7.286 -9.677 1.00 97.25 109 GLU A O 1
ATOM 854 N N . PHE A 1 110 ? -6.660 9.192 -8.577 1.00 96.50 110 PHE A N 1
ATOM 855 C CA . PHE A 1 110 ? -7.387 8.530 -7.496 1.00 96.50 110 PHE A CA 1
ATOM 856 C C . PHE A 1 110 ? -8.798 8.142 -7.925 1.00 96.50 110 PHE A C 1
ATOM 858 O O . PHE A 1 110 ? -9.517 8.947 -8.513 1.00 96.50 110 PHE A O 1
ATOM 865 N N . ILE A 1 111 ? -9.222 6.937 -7.540 1.00 93.56 111 ILE A N 1
ATOM 866 C CA . ILE A 1 111 ? -10.630 6.544 -7.627 1.00 93.56 111 ILE A CA 1
ATOM 867 C C . ILE A 1 111 ? -11.436 7.425 -6.666 1.00 93.56 111 ILE A C 1
ATOM 869 O O . ILE A 1 111 ? -11.263 7.348 -5.448 1.00 93.56 111 ILE A O 1
ATOM 873 N N . ASN A 1 112 ? -12.318 8.251 -7.223 1.00 92.88 112 ASN A N 1
ATOM 874 C CA . ASN A 1 112 ? -13.220 9.114 -6.469 1.00 92.88 112 ASN A CA 1
ATOM 875 C C . ASN A 1 112 ? -14.633 8.526 -6.423 1.00 92.88 112 ASN A C 1
ATOM 877 O O . ASN A 1 112 ? -15.006 7.703 -7.260 1.00 92.88 112 ASN A O 1
ATOM 881 N N . ASP A 1 113 ? -15.425 8.980 -5.451 1.00 93.25 113 ASP A N 1
ATOM 882 C CA . ASP A 1 113 ? -16.868 8.756 -5.475 1.00 93.25 113 ASP A CA 1
ATOM 883 C C . ASP A 1 113 ? -17.472 9.431 -6.714 1.00 93.25 113 ASP A C 1
ATOM 885 O O . ASP A 1 113 ? -17.217 10.607 -6.981 1.00 93.25 113 ASP A O 1
ATOM 889 N N . VAL A 1 114 ? -18.251 8.664 -7.471 1.00 93.69 114 VAL A N 1
ATOM 890 C CA . VAL A 1 114 ? -18.881 9.087 -8.731 1.00 93.69 114 VAL A CA 1
ATOM 891 C C . VAL A 1 114 ? -20.333 9.528 -8.540 1.00 93.69 114 VAL A C 1
ATOM 893 O O . VAL A 1 114 ? -21.010 9.827 -9.516 1.00 93.69 114 VAL A O 1
ATOM 896 N N . GLY A 1 115 ? -20.809 9.582 -7.293 1.00 93.81 115 GLY A N 1
ATOM 897 C CA . GLY A 1 115 ? -22.136 10.078 -6.961 1.00 93.81 115 GLY A CA 1
ATOM 898 C C . GLY A 1 115 ? -23.252 9.064 -7.214 1.00 93.81 115 GLY A C 1
ATOM 899 O O . GLY A 1 115 ? -23.116 8.084 -7.952 1.00 93.81 115 GLY A O 1
ATOM 900 N N . ALA A 1 116 ? -24.393 9.292 -6.565 1.00 93.56 116 ALA A N 1
ATOM 901 C CA . ALA A 1 116 ? -25.535 8.379 -6.602 1.00 93.56 116 ALA A CA 1
ATOM 902 C C . ALA A 1 116 ? -26.189 8.284 -7.990 1.00 93.56 116 ALA A C 1
ATOM 904 O O . ALA A 1 116 ? -26.826 7.286 -8.305 1.00 93.56 116 ALA A O 1
ATOM 905 N N . GLU A 1 117 ? -26.021 9.304 -8.826 1.00 91.62 117 GLU A N 1
ATOM 906 C CA . GLU A 1 117 ? -26.523 9.373 -10.197 1.00 91.62 117 GLU A CA 1
ATOM 907 C C . GLU A 1 117 ? -25.931 8.307 -11.127 1.00 91.62 117 GLU A C 1
ATOM 909 O O . GLU A 1 117 ? -26.501 8.031 -12.180 1.00 91.62 117 GLU A O 1
ATOM 914 N N . THR A 1 118 ? -24.804 7.705 -10.742 1.00 88.12 118 THR A N 1
ATOM 915 C CA . THR A 1 118 ? -24.137 6.642 -11.507 1.00 88.12 118 THR A CA 1
ATOM 916 C C . THR A 1 118 ? -24.520 5.232 -11.056 1.00 88.12 118 THR A C 1
ATOM 918 O O . THR A 1 118 ? -24.126 4.256 -11.697 1.00 88.12 118 THR A O 1
ATOM 921 N N . LEU A 1 119 ? -25.310 5.103 -9.983 1.00 76.12 119 LEU A N 1
ATOM 922 C CA . LEU A 1 119 ? -25.865 3.828 -9.536 1.00 76.12 119 LEU A CA 1
ATOM 923 C C . LEU A 1 119 ? -27.037 3.456 -10.460 1.00 76.12 119 LEU A C 1
ATOM 925 O O . LEU A 1 119 ? -28.125 4.018 -10.342 1.00 76.12 119 LEU A O 1
ATOM 929 N N . ALA A 1 120 ? -26.778 2.555 -11.412 1.00 64.06 120 ALA A N 1
ATOM 930 C CA . ALA A 1 120 ? -27.777 1.992 -12.327 1.00 64.06 120 ALA A CA 1
ATOM 931 C C . ALA A 1 120 ? -28.821 1.114 -11.616 1.00 64.06 120 ALA A C 1
ATOM 933 O O . ALA A 1 120 ? -28.456 0.429 -10.630 1.00 64.06 120 ALA A O 1
#

pLDDT: mean 95.86, std 3.96, range [64.06, 98.69]

Radius of gyration: 17.14 Å; Cα contacts (8 Å, |Δi|>4): 121; chains: 1; bounding box: 44×33×42 Å

Secondary structure (DSSP, 8-state):
-TTTTS-SS----HHHHHHHHHH-TT------TT--EE--------TT-TTHHHHHHHHHHHTSHHHHHHHHHHH-PPPSSHHHHHTS-HHHHT-TTTS--HHHHHH-EE-----GGG--

Nearest PDB structures (foldseek):
  7xjm-assembly2_B  TM=9.382E-01  e=2.863E-05  Vibrio cholerae O1 biovar El Tor str. N16961
  7xjn-assembly2_B  TM=9.321E-01  e=3.443E-05  Vibrio cholerae O1 biovar El Tor str. N16961
  7oyu-assembly1_A  TM=8.943E-01  e=2.550E-03  Escherichia coli K-12
  7oyv-assembly2_B  TM=8.967E-01  e=4.717E-03  Escherichia coli
  6ye0-assembly1_B  TM=8.513E-01  e=1.187E-02  Escherichia coli K-12

Foldseek 3Di:
DCLVVPDPDDDDQLLVQVVSCVSPVPRDDDADPQADEDEDDDDDDDPPDPPVVVSVVVVVVCLPLCNQLVCCVPRVAERPDPSVLVPHDPCSNPPCSHPPDPVNVVSYDYDDDPDPVPVD

Mean predicted aligned error: 3.34 Å

InterPro domains:
  IPR001188 Spermidine/putrescine-binding periplasmic protein [PR00909] (32-51)
  IPR001188 Spermidine/putrescine-binding periplasmic protein [PR00909] (77-103)
  IPR006059 Bacterial-type extracellular solute-binding protein [PF13416] (4-93)